Protein AF-A0A443QB82-F1 (afdb_monomer_lite)

Radius of gyration: 13.75 Å; chains: 1; bounding box: 31×18×33 Å

Secondary structure (DSSP, 8-state):
----TTTT-TTSSS-S---SSTT-----GGG-SS--HHHHHHHHHHHT-

Organism: NCBI:txid299467

InterPro domains:
  IPR001506 Peptidase M12A [PS51864] (1-49)
  IPR024079 Metallopeptidase, catalytic domain superfamily [G3DSA:3.40.390.10] (1-49)

Foldseek 3Di:
DFAFQQPPPPVSPDGPDDDPDPPDGGHGPVVDPDDDPVVVVVVCVVVVD

Sequence (49 aa):
MLYGARVFSHDGYSITMSPTKPGVVLRDPYEKKYLSNYDAQSINKLYNC

pLDDT: mean 96.49, std 1.48, range [91.19, 98.31]

Structure (mmCIF, N/CA/C/O backbone):
data_AF-A0A443QB82-F1
#
_entry.id   AF-A0A443QB82-F1
#
loop_
_atom_site.group_PDB
_atom_site.id
_atom_site.type_symbol
_atom_site.label_atom_id
_atom_site.label_alt_id
_atom_site.label_comp_id
_atom_site.label_asym_id
_atom_site.label_entity_id
_atom_site.label_seq_id
_atom_site.pdbx_PDB_ins_code
_atom_site.Cartn_x
_atom_site.Cartn_y
_atom_site.Cartn_z
_atom_site.occupancy
_atom_site.B_iso_or_equiv
_atom_site.auth_seq_id
_atom_site.auth_comp_id
_atom_site.auth_asym_id
_atom_site.auth_atom_id
_atom_site.pdbx_PDB_model_num
ATOM 1 N N . MET A 1 1 ? -1.522 -0.581 4.220 1.00 91.19 1 MET A N 1
ATOM 2 C CA . MET A 1 1 ? -0.352 -1.502 4.316 1.00 91.19 1 MET A CA 1
ATOM 3 C C . MET A 1 1 ? 0.105 -2.078 2.954 1.00 91.19 1 MET A C 1
ATOM 5 O O . MET A 1 1 ? 0.173 -3.286 2.794 1.00 91.19 1 MET A O 1
ATOM 9 N N . LEU A 1 2 ? 0.426 -1.248 1.951 1.00 95.31 2 LEU A N 1
ATOM 10 C CA . LEU A 1 2 ? 0.847 -1.717 0.610 1.00 95.31 2 LEU A CA 1
ATOM 11 C C . LEU A 1 2 ? 2.251 -1.213 0.257 1.00 95.31 2 LEU A C 1
ATOM 13 O O . LEU A 1 2 ? 2.570 -0.071 0.606 1.00 95.31 2 LEU A O 1
ATOM 17 N N . TYR A 1 3 ? 3.021 -2.040 -0.451 1.00 97.00 3 TYR A N 1
ATOM 18 C CA . TYR A 1 3 ? 4.333 -1.707 -1.018 1.00 97.00 3 TYR A CA 1
ATOM 19 C C . TYR A 1 3 ? 4.237 -0.834 -2.280 1.00 97.00 3 TYR A C 1
ATOM 21 O O . TYR A 1 3 ? 3.156 -0.680 -2.861 1.00 97.00 3 TYR A O 1
ATOM 29 N N . GLY A 1 4 ? 5.377 -0.270 -2.690 1.00 97.31 4 GLY A N 1
ATOM 30 C CA . GLY A 1 4 ? 5.549 0.410 -3.968 1.00 97.31 4 GLY A CA 1
ATOM 31 C C . GLY A 1 4 ? 5.672 -0.547 -5.157 1.00 97.31 4 GLY A C 1
ATOM 32 O O . GLY A 1 4 ? 5.781 -1.766 -5.012 1.00 97.31 4 GLY A O 1
ATOM 33 N N . ALA A 1 5 ? 5.661 0.024 -6.362 1.00 97.88 5 ALA A N 1
ATOM 34 C CA . ALA A 1 5 ? 5.594 -0.720 -7.627 1.00 97.88 5 ALA A CA 1
ATOM 35 C C . ALA A 1 5 ? 6.833 -1.581 -7.957 1.00 97.88 5 ALA A C 1
ATOM 37 O O . ALA A 1 5 ? 6.769 -2.416 -8.857 1.00 97.88 5 ALA A O 1
ATOM 38 N N . ARG A 1 6 ? 7.965 -1.356 -7.279 1.00 97.62 6 ARG A N 1
ATOM 39 C CA . ARG A 1 6 ? 9.275 -1.969 -7.582 1.00 97.62 6 ARG A CA 1
ATOM 40 C C . ARG A 1 6 ? 9.795 -2.873 -6.466 1.00 97.62 6 ARG A C 1
ATOM 42 O O . ARG A 1 6 ? 10.963 -3.259 -6.477 1.00 97.62 6 ARG A O 1
ATOM 49 N N . VAL A 1 7 ? 8.960 -3.180 -5.473 1.00 97.31 7 VAL A N 1
ATOM 50 C CA . VAL A 1 7 ? 9.378 -3.994 -4.328 1.00 97.31 7 VAL A CA 1
ATOM 51 C C . VAL A 1 7 ? 9.918 -5.346 -4.812 1.00 97.31 7 VAL A C 1
ATOM 53 O O . VAL A 1 7 ? 9.320 -5.983 -5.679 1.00 97.31 7 VAL A O 1
ATOM 56 N N . PHE A 1 8 ? 11.073 -5.755 -4.282 1.00 97.00 8 PHE A N 1
ATOM 57 C CA . PHE A 1 8 ? 11.802 -6.967 -4.686 1.00 97.00 8 PHE A CA 1
ATOM 58 C C . PHE A 1 8 ? 12.235 -7.027 -6.163 1.00 97.00 8 PHE A C 1
ATOM 60 O O . PHE A 1 8 ? 12.541 -8.111 -6.661 1.00 97.00 8 PHE A O 1
ATOM 67 N N . SER A 1 9 ? 12.293 -5.896 -6.876 1.00 98.06 9 SER A N 1
ATOM 68 C CA . SER A 1 9 ? 12.862 -5.893 -8.223 1.00 98.06 9 SER A CA 1
ATOM 69 C C . SER A 1 9 ? 14.342 -6.280 -8.204 1.00 98.06 9 SER A C 1
ATOM 71 O O . SER A 1 9 ? 15.114 -5.723 -7.425 1.00 98.06 9 SER A O 1
ATOM 73 N N . HIS A 1 10 ? 14.746 -7.182 -9.103 1.00 97.19 10 HIS A N 1
ATOM 74 C CA . HIS A 1 10 ? 16.129 -7.666 -9.215 1.00 97.19 10 HIS A CA 1
ATOM 75 C C . HIS A 1 10 ? 17.158 -6.550 -9.477 1.00 97.19 10 HIS A C 1
ATOM 77 O O . HIS A 1 10 ? 18.309 -6.657 -9.070 1.00 97.19 10 HIS A O 1
ATOM 83 N N . ASP A 1 11 ? 16.730 -5.483 -10.147 1.00 97.25 11 ASP A N 1
ATOM 84 C CA . ASP A 1 11 ? 17.530 -4.321 -10.540 1.00 97.25 11 ASP A CA 1
ATOM 85 C C . ASP A 1 11 ? 17.160 -3.054 -9.745 1.00 97.25 11 ASP A C 1
ATOM 87 O O . ASP A 1 11 ? 17.745 -2.000 -9.964 1.00 97.25 11 ASP A O 1
ATOM 91 N N . GLY A 1 12 ? 16.160 -3.122 -8.859 1.00 94.81 12 GLY A N 1
ATOM 92 C CA . GLY A 1 12 ? 15.597 -1.959 -8.162 1.00 94.81 12 GLY A CA 1
ATOM 93 C C . GLY A 1 12 ? 14.757 -0.997 -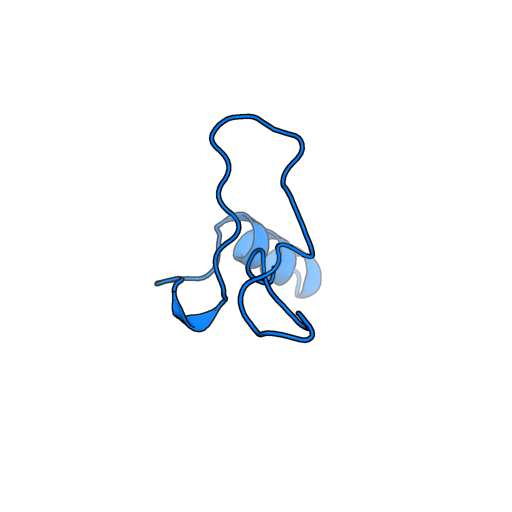9.024 1.00 94.81 12 GLY A C 1
ATOM 94 O O . GLY A 1 12 ? 14.193 -0.046 -8.482 1.00 94.81 12 GLY A O 1
ATOM 95 N N . TYR A 1 13 ? 14.619 -1.233 -10.335 1.00 95.62 13 TYR A N 1
ATOM 96 C CA . TYR A 1 13 ? 13.943 -0.334 -11.287 1.00 95.62 13 TYR A CA 1
ATOM 97 C C . TYR A 1 13 ? 12.737 -0.960 -11.993 1.00 95.62 13 TYR A C 1
ATOM 99 O O . TYR A 1 13 ? 11.748 -0.259 -12.246 1.00 95.62 13 TYR A O 1
ATOM 107 N N . SER A 1 14 ? 12.806 -2.252 -12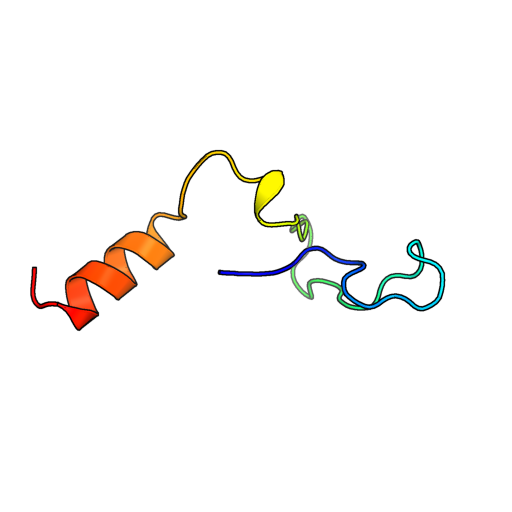.312 1.00 97.62 14 SER A N 1
ATOM 108 C CA . SER A 1 14 ? 11.735 -2.991 -12.970 1.00 97.62 14 SER A CA 1
ATOM 109 C C . SER A 1 14 ? 10.472 -3.021 -12.104 1.00 97.62 14 SER A C 1
ATOM 111 O O 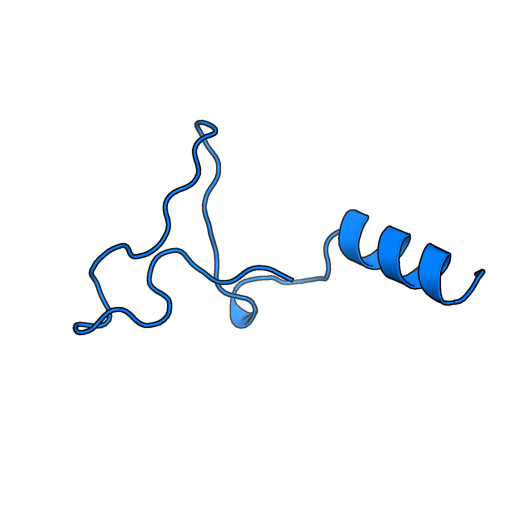. SER A 1 14 ? 10.510 -3.164 -10.881 1.00 97.62 14 SER A O 1
ATOM 113 N N . ILE A 1 15 ? 9.322 -2.840 -12.752 1.00 97.31 15 ILE A N 1
ATOM 114 C CA . ILE A 1 15 ? 8.020 -2.872 -12.083 1.00 97.31 15 ILE A CA 1
ATOM 115 C C . ILE A 1 15 ? 7.674 -4.331 -11.788 1.00 97.31 15 ILE A C 1
ATOM 117 O O . ILE A 1 15 ? 7.573 -5.144 -12.703 1.00 97.31 15 ILE A O 1
ATOM 121 N N . THR A 1 16 ? 7.454 -4.643 -10.515 1.00 98.06 16 THR A N 1
ATOM 122 C CA . THR A 1 16 ? 7.016 -5.966 -10.045 1.00 98.06 16 THR A CA 1
ATOM 123 C C . THR A 1 16 ? 5.523 -5.994 -9.726 1.00 98.06 16 THR A C 1
ATOM 125 O O . THR A 1 16 ? 4.914 -7.062 -9.701 1.00 98.06 16 THR A O 1
ATOM 128 N N . MET A 1 17 ? 4.905 -4.825 -9.522 1.00 97.62 17 MET A N 1
ATOM 129 C CA . MET A 1 17 ? 3.478 -4.694 -9.240 1.00 97.62 17 MET A CA 1
ATOM 130 C C . MET A 1 17 ? 2.898 -3.463 -9.934 1.00 97.62 17 MET A C 1
ATOM 132 O O . MET A 1 17 ? 3.391 -2.350 -9.757 1.00 97.62 17 MET A O 1
ATOM 136 N N . SER A 1 18 ? 1.819 -3.655 -10.694 1.00 96.50 18 SER A N 1
ATOM 137 C CA . SER A 1 18 ? 1.126 -2.576 -11.402 1.00 96.50 18 SER A CA 1
ATOM 138 C C . SER A 1 18 ? -0.357 -2.539 -11.016 1.00 96.50 18 SER A C 1
ATOM 140 O O . SER A 1 18 ? -0.998 -3.594 -10.970 1.00 96.50 18 SER A O 1
ATOM 142 N N . PRO A 1 19 ? -0.929 -1.361 -10.711 1.00 96.62 19 PRO A N 1
ATOM 143 C CA . PRO A 1 19 ? -2.346 -1.243 -10.409 1.00 96.62 19 PRO A CA 1
ATOM 144 C C . PRO A 1 19 ? -3.195 -1.461 -11.665 1.00 96.62 19 PRO A C 1
ATOM 146 O O . PRO A 1 19 ? -2.893 -0.957 -12.741 1.00 96.62 19 PRO A O 1
ATOM 149 N N . THR A 1 20 ? -4.314 -2.167 -11.514 1.00 97.38 20 THR A N 1
ATOM 150 C CA . THR A 1 20 ? -5.273 -2.393 -12.610 1.00 97.38 20 THR A CA 1
ATOM 151 C C . THR A 1 20 ? -6.203 -1.203 -12.849 1.00 97.38 20 THR A C 1
ATOM 153 O O . THR A 1 20 ? -6.790 -1.082 -13.920 1.00 97.38 20 THR A O 1
ATOM 156 N N . LYS A 1 21 ? -6.358 -0.317 -11.857 1.00 97.44 21 LYS A N 1
ATOM 157 C CA . LYS A 1 21 ? -7.186 0.891 -11.956 1.00 97.44 21 LYS A CA 1
ATOM 158 C C . LYS A 1 21 ? -6.361 2.068 -12.495 1.00 97.44 21 LYS A C 1
ATOM 160 O O . LYS A 1 21 ? -5.285 2.330 -11.952 1.00 97.44 21 LYS A O 1
ATOM 165 N N . PRO A 1 22 ? -6.865 2.819 -13.492 1.00 95.62 22 PRO A N 1
ATOM 166 C CA . PRO A 1 22 ? -6.156 3.972 -14.036 1.00 95.62 22 PRO A CA 1
ATOM 167 C C . PRO A 1 22 ? -5.995 5.079 -12.985 1.00 95.62 22 PRO A C 1
ATOM 169 O O . PRO A 1 22 ? -6.864 5.280 -12.137 1.00 95.62 22 PRO A O 1
ATOM 172 N N . GLY A 1 23 ? -4.869 5.796 -13.040 1.00 95.44 23 GLY A N 1
ATOM 173 C CA . GLY A 1 23 ? -4.561 6.919 -12.142 1.00 95.44 23 GLY A CA 1
ATOM 174 C C . GLY A 1 23 ? -4.097 6.529 -10.734 1.00 95.44 23 GLY A C 1
ATOM 175 O O . GLY A 1 23 ? -3.742 7.403 -9.945 1.00 95.44 23 GLY A O 1
ATOM 176 N N . VAL A 1 24 ? -4.061 5.236 -10.403 1.00 96.12 24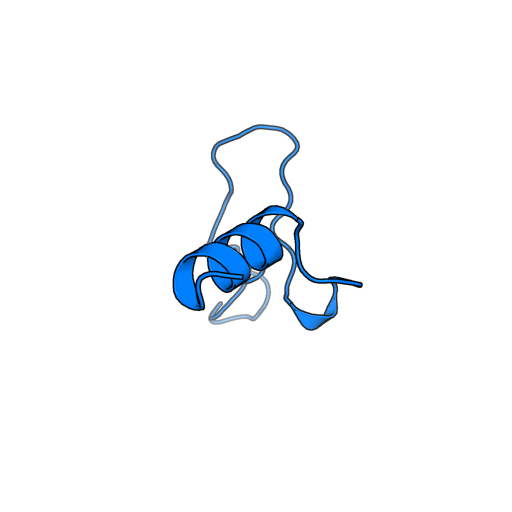 VAL A N 1
ATOM 177 C CA . VAL A 1 24 ? -3.510 4.755 -9.131 1.00 96.12 24 VAL A CA 1
ATOM 178 C C . VAL A 1 24 ? -1.992 4.634 -9.244 1.00 96.12 24 VAL A C 1
ATOM 180 O O . VAL A 1 24 ? -1.476 4.105 -10.223 1.00 96.12 24 VAL A O 1
ATOM 183 N N . VAL A 1 25 ? -1.274 5.094 -8.219 1.00 95.38 25 VAL A N 1
ATOM 184 C CA . VAL A 1 25 ? 0.185 4.960 -8.112 1.00 95.38 25 VAL A CA 1
ATOM 185 C C . VAL A 1 25 ? 0.515 4.192 -6.839 1.00 95.38 25 VAL A C 1
ATOM 187 O O . VAL A 1 25 ? 0.116 4.595 -5.745 1.00 95.38 25 VAL A O 1
ATOM 190 N N . LEU A 1 26 ? 1.248 3.087 -6.977 1.00 96.38 26 LEU A N 1
ATOM 191 C CA . LEU A 1 26 ? 1.753 2.326 -5.837 1.00 96.38 26 LEU A CA 1
ATOM 192 C C . LEU A 1 26 ? 3.023 2.990 -5.307 1.00 96.38 26 LEU A C 1
ATOM 194 O O . LEU A 1 26 ? 4.029 3.062 -6.008 1.00 96.38 26 LEU A O 1
ATOM 198 N N . ARG A 1 27 ? 2.946 3.466 -4.064 1.00 95.62 27 ARG A N 1
ATOM 199 C CA . ARG A 1 27 ? 4.040 4.113 -3.330 1.00 95.62 27 ARG A CA 1
ATOM 200 C C . ARG A 1 27 ? 4.489 3.255 -2.164 1.00 95.62 27 ARG A C 1
ATOM 202 O O . ARG A 1 27 ? 3.649 2.593 -1.534 1.00 95.62 27 ARG A O 1
ATOM 209 N N . ASP A 1 28 ? 5.772 3.324 -1.849 1.00 96.19 28 ASP A N 1
ATOM 210 C CA . ASP A 1 28 ? 6.342 2.642 -0.699 1.00 96.19 28 ASP A CA 1
ATOM 211 C C . ASP A 1 28 ? 5.869 3.265 0.622 1.00 96.19 28 ASP A C 1
ATOM 213 O O . ASP A 1 28 ? 5.451 4.427 0.658 1.00 96.19 28 ASP A O 1
ATOM 217 N N . PRO A 1 29 ? 5.877 2.508 1.736 1.00 95.62 29 PRO A N 1
ATOM 218 C CA . PRO A 1 29 ? 5.375 3.002 3.016 1.00 95.62 29 PRO A CA 1
ATOM 219 C C . PRO A 1 29 ? 6.061 4.281 3.509 1.00 95.62 29 PRO A C 1
ATOM 221 O O . PRO A 1 29 ? 5.379 5.150 4.040 1.00 95.62 29 PRO A O 1
ATOM 224 N N . TYR A 1 30 ? 7.373 4.431 3.292 1.00 95.00 30 TYR A N 1
ATOM 225 C CA . TYR A 1 30 ? 8.123 5.618 3.723 1.00 95.00 30 TYR A CA 1
ATOM 226 C C . TYR A 1 30 ? 7.757 6.888 2.935 1.00 95.00 30 TYR A C 1
ATOM 228 O O . TYR A 1 30 ? 8.016 7.995 3.396 1.00 95.00 30 TYR A O 1
ATOM 236 N N . GLU A 1 31 ? 7.126 6.750 1.764 1.00 96.38 31 GLU A N 1
ATOM 237 C CA . GLU A 1 31 ? 6.618 7.874 0.967 1.00 96.38 31 GLU A CA 1
ATOM 238 C C . GLU A 1 31 ? 5.217 8.322 1.422 1.00 96.38 31 GLU A C 1
ATOM 240 O O . GLU A 1 31 ? 4.673 9.315 0.925 1.00 96.38 31 GLU A O 1
ATOM 245 N N . LYS A 1 32 ? 4.584 7.577 2.339 1.00 95.12 32 LYS A N 1
ATOM 246 C CA . LYS A 1 32 ? 3.235 7.856 2.844 1.00 95.12 32 LYS A CA 1
ATOM 247 C C . LYS A 1 32 ? 3.339 8.651 4.135 1.00 95.12 32 LYS A C 1
ATOM 249 O O . LYS A 1 32 ? 3.943 8.213 5.104 1.00 95.12 32 LYS A O 1
ATOM 254 N N . LYS A 1 33 ? 2.690 9.815 4.162 1.00 95.69 33 LYS A N 1
ATOM 255 C CA . LYS A 1 33 ? 2.710 10.706 5.329 1.00 95.69 33 LYS A CA 1
ATOM 256 C C . LYS A 1 33 ? 1.939 10.141 6.529 1.00 95.69 33 LYS A C 1
ATOM 258 O O . LYS A 1 33 ? 2.323 10.385 7.666 1.00 95.69 33 LYS A O 1
ATOM 263 N N . TYR A 1 34 ? 0.852 9.414 6.271 1.00 95.69 34 TYR A N 1
ATOM 264 C CA . TYR A 1 34 ? -0.052 8.872 7.287 1.00 95.69 34 TYR A CA 1
ATOM 265 C C . TYR A 1 34 ? -0.609 7.510 6.853 1.00 95.69 34 TYR A C 1
ATOM 267 O O . TYR A 1 34 ? -0.554 7.154 5.671 1.00 95.69 34 TYR A O 1
ATOM 275 N N . LEU A 1 35 ? -1.189 6.776 7.807 1.00 95.62 35 LEU A N 1
AT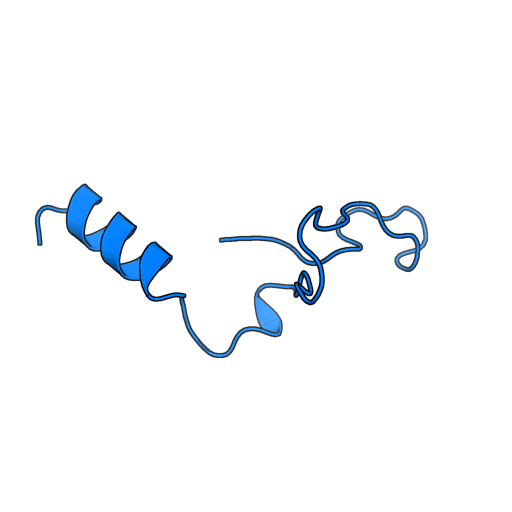OM 276 C CA . LEU A 1 35 ? -2.046 5.625 7.517 1.00 95.62 35 LEU A CA 1
ATOM 277 C C . LEU A 1 35 ? -3.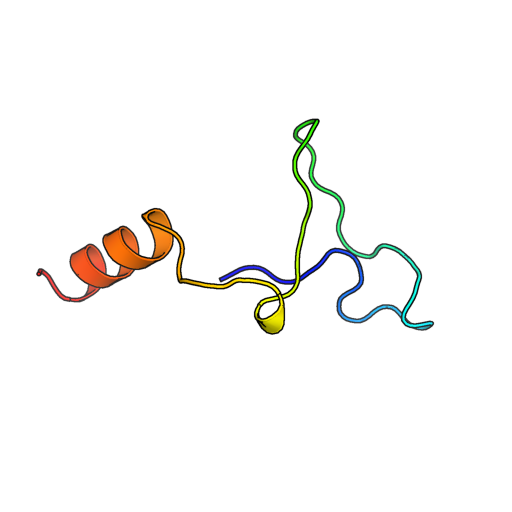259 6.063 6.689 1.00 95.62 35 LEU A C 1
ATOM 279 O O . LEU A 1 35 ? -3.735 7.194 6.812 1.00 95.62 35 LEU A O 1
ATOM 283 N N . SER A 1 36 ? -3.776 5.166 5.849 1.00 94.94 36 SER A N 1
ATOM 284 C CA . SER A 1 36 ? -5.027 5.454 5.149 1.00 94.94 36 SER A CA 1
ATOM 285 C C . SER A 1 36 ? -6.215 5.386 6.112 1.00 94.94 36 SER A C 1
ATOM 287 O O . SER A 1 36 ? -6.185 4.651 7.101 1.00 94.94 36 SER A O 1
ATOM 289 N N . ASN A 1 37 ? -7.304 6.085 5.784 1.00 96.50 37 ASN A N 1
ATOM 290 C CA . ASN A 1 37 ? -8.556 5.985 6.543 1.00 96.50 37 ASN A CA 1
ATOM 291 C C . ASN A 1 37 ? -9.043 4.531 6.652 1.00 96.50 37 ASN A C 1
ATOM 293 O O . ASN A 1 37 ? -9.587 4.136 7.677 1.00 96.50 37 ASN A O 1
ATOM 297 N N . TYR A 1 38 ? -8.807 3.724 5.614 1.00 96.31 38 TYR A N 1
ATOM 298 C CA . TYR A 1 38 ? -9.177 2.313 5.606 1.00 96.31 38 TYR A CA 1
ATOM 299 C C . TYR A 1 38 ? -8.312 1.467 6.550 1.00 96.31 38 TYR A C 1
ATOM 301 O O . TYR A 1 38 ? -8.837 0.584 7.230 1.00 96.31 38 TYR A O 1
ATOM 309 N N . ASP A 1 39 ? -7.004 1.743 6.628 1.00 96.88 39 ASP A N 1
ATOM 310 C CA . ASP A 1 39 ? -6.130 1.089 7.610 1.00 96.88 39 ASP A CA 1
ATOM 311 C C . ASP A 1 39 ? -6.638 1.397 9.035 1.00 96.88 39 ASP A C 1
ATOM 313 O O . ASP A 1 39 ? -6.810 0.478 9.833 1.00 96.88 39 ASP A O 1
ATOM 317 N N . ALA A 1 40 ? -6.974 2.661 9.331 1.00 97.44 40 ALA A N 1
ATOM 318 C CA . ALA A 1 40 ? -7.511 3.067 10.635 1.00 97.44 40 ALA A CA 1
ATOM 319 C C . ALA A 1 40 ? -8.857 2.392 10.965 1.00 97.44 40 ALA A C 1
ATOM 321 O O . ALA A 1 40 ? -9.028 1.850 12.054 1.00 97.44 40 ALA A O 1
ATOM 322 N N . GLN A 1 41 ? -9.792 2.352 10.011 1.00 97.88 41 GLN A N 1
ATOM 323 C CA . GLN A 1 41 ? -11.073 1.648 10.171 1.00 97.88 41 GLN A CA 1
ATOM 324 C C . GLN A 1 41 ? -10.882 0.149 10.427 1.00 97.88 41 GLN A C 1
ATOM 326 O O . GLN A 1 41 ? -11.577 -0.434 11.257 1.00 97.88 41 GLN A O 1
ATOM 331 N N . SER A 1 42 ? -9.932 -0.474 9.728 1.00 97.81 42 SER A N 1
ATOM 332 C CA . SER A 1 42 ? -9.623 -1.896 9.897 1.00 97.81 42 SER A CA 1
ATOM 333 C C . SER A 1 42 ? -9.044 -2.182 11.284 1.00 97.81 42 SER A C 1
ATOM 335 O O . SER A 1 42 ? -9.426 -3.171 11.906 1.00 97.81 42 SER A O 1
ATOM 337 N N . ILE A 1 43 ? -8.173 -1.300 11.788 1.00 97.81 43 ILE A N 1
ATOM 338 C CA . ILE A 1 43 ? -7.624 -1.387 13.148 1.00 97.81 43 ILE A CA 1
ATOM 339 C C . ILE A 1 43 ? -8.744 -1.236 14.185 1.00 97.81 43 ILE A C 1
ATOM 341 O O . ILE A 1 43 ? -8.871 -2.090 15.057 1.00 97.81 43 ILE A O 1
ATOM 345 N N . ASN A 1 44 ? -9.607 -0.224 14.060 1.00 98.25 44 ASN A N 1
ATOM 346 C CA . ASN A 1 44 ? -10.722 -0.025 14.994 1.00 98.25 44 ASN A CA 1
ATOM 347 C C . ASN A 1 44 ? -11.664 -1.233 15.022 1.00 98.25 44 ASN A C 1
ATOM 349 O O . ASN A 1 44 ? -12.028 -1.714 16.091 1.00 98.25 44 ASN A O 1
ATOM 353 N N . LYS A 1 45 ? -11.980 -1.798 13.849 1.00 98.25 45 LYS A N 1
ATOM 354 C CA . LYS A 1 45 ? -12.784 -3.021 13.750 1.00 98.25 45 LYS A CA 1
ATOM 355 C C . LYS A 1 45 ? -12.115 -4.215 14.438 1.00 98.25 45 LYS A C 1
ATOM 357 O O . LYS A 1 45 ? -12.810 -5.012 15.058 1.00 98.25 45 LYS A O 1
ATOM 362 N N . LEU A 1 46 ? -10.794 -4.353 14.317 1.00 98.19 46 LEU A N 1
ATOM 363 C CA . LEU A 1 46 ? -10.039 -5.441 14.944 1.00 98.19 46 LEU A CA 1
ATOM 364 C C . LEU A 1 46 ? -10.043 -5.338 16.477 1.00 98.19 46 LEU A C 1
ATOM 366 O O . LEU A 1 46 ? -10.176 -6.355 17.150 1.00 98.19 46 LEU A O 1
ATOM 370 N N . TYR A 1 47 ? -9.908 -4.124 17.013 1.00 98.31 47 TYR A N 1
ATOM 371 C CA . TYR A 1 47 ? -9.831 -3.868 18.457 1.00 98.31 47 TYR A CA 1
ATOM 372 C C . TYR A 1 47 ? -11.179 -3.513 19.109 1.00 98.31 47 TYR A C 1
ATOM 374 O O . TYR A 1 47 ? -11.226 -3.307 20.319 1.00 98.31 47 TYR A O 1
ATOM 382 N N . ASN A 1 48 ? -12.272 -3.493 18.337 1.00 96.00 48 ASN A N 1
ATOM 383 C CA . ASN A 1 48 ? -13.619 -3.114 18.776 1.00 96.00 48 ASN A CA 1
ATOM 384 C C . ASN A 1 48 ? -13.669 -1.721 19.438 1.00 96.00 48 ASN A C 1
ATOM 386 O O . ASN A 1 48 ? -14.236 -1.552 20.521 1.00 96.00 48 ASN A O 1
ATOM 390 N N . CYS A 1 49 ? -13.037 -0.749 18.775 1.00 91.38 49 CYS A N 1
ATOM 391 C CA . CYS A 1 49 ? -13.015 0.666 19.148 1.00 91.38 49 CYS A CA 1
ATOM 392 C C . CYS A 1 49 ? -13.943 1.508 18.266 1.00 91.38 49 CYS A C 1
ATOM 394 O O . CYS A 1 49 ? -14.092 1.176 17.065 1.00 91.38 49 CYS A O 1
#